Protein AF-A0A5M7C847-F1 (afdb_monomer_lite)

Structure (mmCIF, N/CA/C/O backbone):
data_AF-A0A5M7C847-F1
#
_entry.id   AF-A0A5M7C847-F1
#
loop_
_atom_site.group_PDB
_atom_site.id
_atom_site.type_symbol
_atom_site.label_atom_id
_atom_site.label_alt_id
_atom_site.label_comp_id
_atom_site.label_asym_id
_atom_site.label_entity_id
_atom_site.label_seq_id
_atom_site.pdbx_PDB_ins_code
_atom_site.Cartn_x
_atom_site.Cartn_y
_atom_site.Cartn_z
_atom_site.occupancy
_atom_site.B_iso_or_equiv
_atom_site.auth_seq_id
_atom_site.auth_comp_id
_atom_site.auth_asym_id
_atom_site.auth_atom_id
_atom_site.pdbx_PDB_model_num
ATOM 1 N N . MET A 1 1 ? -16.057 -9.896 8.806 1.00 88.56 1 MET A N 1
ATOM 2 C CA . MET A 1 1 ? -14.999 -9.527 7.847 1.00 88.56 1 MET A CA 1
ATOM 3 C C . MET A 1 1 ? -15.606 -9.621 6.465 1.00 88.56 1 MET A C 1
ATOM 5 O O . MET A 1 1 ? -16.394 -10.536 6.252 1.00 88.56 1 MET A O 1
ATOM 9 N N . SER A 1 2 ? -15.300 -8.673 5.588 1.00 94.94 2 SER A N 1
ATOM 10 C CA . SER A 1 2 ? -15.961 -8.531 4.288 1.00 94.94 2 SER A CA 1
ATOM 11 C C . SER A 1 2 ? -14.942 -8.184 3.209 1.00 94.94 2 SER A C 1
ATOM 13 O O . SER A 1 2 ? -13.975 -7.481 3.497 1.00 94.94 2 SER A O 1
ATOM 15 N N . LEU A 1 3 ? -15.179 -8.650 1.982 1.00 95.62 3 LEU A N 1
ATOM 16 C CA . LEU A 1 3 ? -14.465 -8.168 0.799 1.00 95.62 3 LEU A CA 1
ATOM 17 C C . LEU A 1 3 ? -14.939 -6.753 0.469 1.00 95.62 3 LEU A C 1
ATOM 19 O O . LEU A 1 3 ? -16.138 -6.473 0.523 1.00 95.62 3 LEU A O 1
ATOM 23 N N . ILE A 1 4 ? -13.998 -5.881 0.132 1.00 94.69 4 ILE A N 1
ATOM 24 C CA . ILE A 1 4 ? -14.263 -4.535 -0.383 1.00 94.69 4 ILE A CA 1
ATOM 25 C C . ILE A 1 4 ? -13.523 -4.362 -1.719 1.00 94.69 4 ILE A C 1
ATOM 27 O O . ILE A 1 4 ? -13.035 -5.342 -2.288 1.00 94.69 4 ILE A O 1
ATOM 31 N N . GLY A 1 5 ? -13.497 -3.144 -2.260 1.00 92.56 5 GLY A N 1
ATOM 32 C CA . GLY A 1 5 ? -12.792 -2.861 -3.509 1.00 92.56 5 GLY A CA 1
ATOM 33 C C . GLY A 1 5 ? -13.335 -3.663 -4.694 1.00 92.56 5 GLY A C 1
ATOM 34 O O . GLY A 1 5 ? -14.527 -3.980 -4.761 1.00 92.56 5 GLY A O 1
ATOM 35 N N . SER A 1 6 ? -12.454 -3.992 -5.639 1.00 93.50 6 SER A N 1
ATOM 36 C CA . SER A 1 6 ? -12.843 -4.691 -6.875 1.00 93.50 6 SER A CA 1
ATOM 37 C C . SER A 1 6 ? -13.415 -6.092 -6.618 1.00 93.50 6 SER A C 1
ATOM 39 O O . SER A 1 6 ? -14.373 -6.498 -7.276 1.00 93.50 6 SER A O 1
ATOM 41 N N . LEU A 1 7 ? -12.900 -6.810 -5.612 1.00 93.75 7 LEU A N 1
ATOM 42 C CA . LEU A 1 7 ? -13.422 -8.122 -5.216 1.00 93.75 7 LEU A CA 1
ATOM 43 C C . LEU A 1 7 ? -14.819 -8.015 -4.603 1.00 93.75 7 LEU A C 1
ATOM 45 O O . LEU A 1 7 ? -15.706 -8.784 -4.966 1.00 93.75 7 LEU A O 1
ATOM 49 N N . GLY A 1 8 ? -15.038 -7.050 -3.705 1.00 93.94 8 GLY A N 1
ATOM 50 C CA . GLY A 1 8 ? -16.352 -6.814 -3.102 1.00 93.94 8 GLY A CA 1
ATOM 51 C C . GLY A 1 8 ? -17.404 -6.350 -4.116 1.00 93.94 8 GLY A C 1
ATOM 52 O O . GLY A 1 8 ? -18.570 -6.720 -4.003 1.00 93.94 8 GLY A O 1
ATOM 53 N N . ALA A 1 9 ? -16.992 -5.581 -5.128 1.00 94.62 9 ALA A N 1
ATOM 54 C CA . ALA A 1 9 ? -17.860 -5.101 -6.204 1.00 94.62 9 ALA A CA 1
ATOM 55 C C . ALA A 1 9 ? -18.099 -6.130 -7.327 1.00 94.62 9 ALA A C 1
ATOM 57 O O . ALA A 1 9 ? -18.929 -5.888 -8.202 1.00 94.62 9 ALA A O 1
ATOM 58 N N . GLY A 1 10 ? -17.382 -7.261 -7.331 1.00 94.94 10 GLY A N 1
ATOM 59 C CA . GLY A 1 10 ? -17.466 -8.266 -8.395 1.00 94.94 10 GLY A CA 1
ATOM 60 C C . GLY A 1 10 ? -16.852 -7.821 -9.728 1.00 94.94 10 GLY A C 1
ATOM 61 O O . GLY A 1 10 ? -17.213 -8.353 -10.773 1.00 94.94 10 GLY A O 1
ATOM 62 N N . THR A 1 11 ? -15.943 -6.845 -9.703 1.00 95.06 11 THR A N 1
ATOM 63 C CA . THR A 1 11 ? -15.255 -6.288 -10.882 1.00 95.06 11 THR A CA 1
ATOM 64 C C . THR A 1 11 ? -13.765 -6.631 -10.918 1.00 95.06 11 THR A C 1
ATOM 66 O O . THR A 1 11 ? -13.016 -6.047 -11.698 1.00 95.06 11 THR A O 1
ATOM 69 N N . ALA A 1 12 ? -13.322 -7.547 -10.054 1.00 94.62 12 ALA A N 1
ATOM 70 C CA . ALA A 1 12 ? -11.931 -7.968 -9.981 1.00 94.62 12 ALA A CA 1
ATOM 71 C C . ALA A 1 12 ? -11.468 -8.680 -11.259 1.00 94.62 12 ALA A C 1
ATOM 73 O O . ALA A 1 12 ? -12.208 -9.463 -11.859 1.00 94.62 12 ALA A O 1
ATOM 74 N N . ASP A 1 13 ? -10.213 -8.433 -11.620 1.00 93.38 13 ASP A N 1
ATOM 75 C CA . ASP A 1 13 ? -9.483 -9.139 -12.669 1.00 93.38 13 ASP A CA 1
ATOM 76 C C . ASP A 1 13 ? -8.256 -9.849 -12.071 1.00 93.38 13 ASP A C 1
ATOM 78 O O . ASP A 1 13 ? -8.024 -9.834 -10.858 1.00 93.38 13 ASP A O 1
ATOM 82 N N . GLU A 1 14 ? -7.451 -10.491 -12.914 1.00 91.50 14 GLU A N 1
ATOM 83 C CA . GLU A 1 14 ? -6.261 -11.231 -12.475 1.00 91.50 14 GLU A CA 1
ATOM 84 C C . GLU A 1 14 ? -5.154 -10.334 -11.874 1.00 91.50 14 GLU A C 1
ATOM 86 O O . GLU A 1 14 ? -4.216 -10.835 -11.248 1.00 91.50 14 GLU A O 1
ATOM 91 N N . HIS A 1 15 ? -5.276 -9.008 -12.002 1.00 92.00 15 HIS A N 1
ATOM 92 C CA . HIS A 1 15 ? -4.344 -8.008 -11.479 1.00 92.00 15 HIS A CA 1
ATOM 93 C C . HIS A 1 15 ? -4.880 -7.279 -10.233 1.00 92.00 15 HIS A C 1
ATOM 95 O O . HIS A 1 15 ? -4.227 -6.365 -9.711 1.00 92.00 15 HIS A O 1
ATOM 101 N N . SER A 1 16 ? -6.061 -7.643 -9.735 1.00 92.56 16 SER A N 1
ATOM 102 C CA . SER A 1 16 ? -6.621 -7.091 -8.502 1.00 92.56 16 SER A CA 1
ATOM 103 C C . SER A 1 16 ? -5.831 -7.519 -7.260 1.00 92.56 16 SER A C 1
ATOM 105 O O . SER A 1 16 ? -5.348 -8.645 -7.150 1.00 92.56 16 SER A O 1
ATOM 107 N N . ASP A 1 17 ? -5.674 -6.587 -6.323 1.00 94.88 17 ASP A N 1
ATOM 108 C CA . ASP A 1 17 ? -5.318 -6.875 -4.932 1.00 94.88 17 ASP A CA 1
ATOM 109 C C . ASP A 1 17 ? -6.526 -7.412 -4.156 1.00 94.88 17 ASP A C 1
ATOM 111 O O . ASP A 1 17 ? -7.649 -7.511 -4.657 1.00 94.88 17 ASP A O 1
ATOM 115 N N . ILE A 1 18 ? -6.253 -7.804 -2.917 1.00 95.56 18 ILE A N 1
ATOM 116 C CA . ILE A 1 18 ? -7.215 -8.328 -1.968 1.00 95.56 18 ILE A CA 1
ATOM 117 C C . ILE A 1 18 ? -7.523 -7.236 -0.951 1.00 95.56 18 ILE A C 1
ATOM 119 O O . ILE A 1 18 ? -6.770 -7.042 0.000 1.00 95.56 18 ILE A O 1
ATOM 123 N N . ASP A 1 19 ? -8.654 -6.560 -1.122 1.00 96.62 19 ASP A N 1
ATOM 124 C CA . ASP A 1 19 ? -9.121 -5.575 -0.153 1.00 96.62 19 ASP A CA 1
ATOM 125 C C . ASP A 1 19 ? -10.101 -6.207 0.844 1.00 96.62 19 ASP A C 1
ATOM 127 O O . ASP A 1 19 ? -11.135 -6.779 0.472 1.00 96.62 19 ASP A O 1
ATOM 131 N N . LEU A 1 20 ? -9.806 -6.078 2.137 1.00 97.19 20 LEU A N 1
ATOM 132 C CA . LEU A 1 20 ? -10.624 -6.623 3.217 1.00 97.19 20 LEU A CA 1
ATOM 133 C C . LEU A 1 20 ? -10.977 -5.549 4.241 1.00 97.19 20 LEU A C 1
ATOM 135 O O . LEU A 1 20 ? -10.144 -4.743 4.645 1.00 97.19 20 LEU A O 1
ATOM 139 N N . ALA A 1 21 ? -12.211 -5.602 4.735 1.00 97.12 21 ALA A N 1
ATOM 140 C CA . ALA A 1 21 ? -12.645 -4.843 5.897 1.00 97.12 21 ALA A CA 1
ATOM 141 C C . ALA A 1 21 ? -12.918 -5.766 7.088 1.00 97.12 21 ALA A C 1
ATOM 143 O O . ALA A 1 21 ? -13.696 -6.728 7.007 1.00 97.12 21 ALA A O 1
ATOM 144 N N . TRP A 1 22 ? -12.323 -5.441 8.231 1.00 97.75 22 TRP A N 1
ATOM 145 C CA . TRP A 1 22 ? -12.517 -6.146 9.488 1.00 97.75 22 TRP A CA 1
ATOM 146 C C . TRP A 1 22 ? -13.011 -5.195 10.575 1.00 97.75 22 TRP A C 1
ATOM 148 O O . TRP A 1 22 ? -12.264 -4.380 11.102 1.00 97.75 22 TRP A O 1
ATOM 158 N N . VAL A 1 23 ? -14.287 -5.331 10.932 1.00 98.19 23 VAL A N 1
ATOM 159 C CA . VAL A 1 23 ? -14.853 -4.661 12.105 1.00 98.19 23 VAL A CA 1
ATOM 160 C C . VAL A 1 23 ? -14.567 -5.501 13.350 1.00 98.19 23 VAL A C 1
ATOM 162 O O . VAL A 1 23 ? -14.878 -6.696 13.375 1.00 98.19 23 VAL A O 1
ATOM 165 N N . VAL A 1 24 ? -13.981 -4.877 14.367 1.00 98.00 24 VAL A N 1
ATOM 166 C CA . VAL A 1 24 ? -13.609 -5.478 15.654 1.00 98.00 24 VAL A CA 1
ATOM 167 C C . VAL A 1 24 ? -14.284 -4.731 16.807 1.00 98.00 24 VAL A C 1
ATOM 169 O O . VAL A 1 24 ? -14.641 -3.563 16.645 1.00 98.00 24 VAL A O 1
ATOM 172 N N . PRO A 1 25 ? -14.472 -5.357 17.983 1.00 98.25 25 PRO A N 1
ATOM 173 C CA . PRO A 1 25 ? -14.982 -4.652 19.156 1.00 98.25 25 PRO A CA 1
ATOM 174 C C . PRO A 1 25 ? -14.148 -3.410 19.500 1.00 98.25 25 PRO A C 1
ATOM 176 O O . PRO A 1 25 ? -12.926 -3.393 19.314 1.00 98.25 25 PRO A O 1
ATOM 179 N N . ASP A 1 26 ? -14.796 -2.377 20.035 1.00 97.56 26 ASP A N 1
ATOM 180 C CA . ASP A 1 26 ? -14.103 -1.164 20.473 1.00 97.56 26 ASP A CA 1
ATOM 181 C C . ASP A 1 26 ? -12.988 -1.490 21.481 1.00 97.56 26 ASP A C 1
ATOM 183 O O . ASP A 1 26 ? -13.104 -2.400 22.302 1.00 97.56 26 ASP A O 1
ATOM 187 N N . GLY A 1 27 ? -11.866 -0.772 21.390 1.00 97.06 27 GLY A N 1
ATOM 188 C CA . GLY A 1 27 ? -10.697 -0.991 22.249 1.00 97.06 27 GLY A CA 1
ATOM 189 C C . GLY A 1 27 ? -9.821 -2.200 21.886 1.00 97.06 27 GLY A C 1
ATOM 190 O O . GLY A 1 27 ? -8.773 -2.376 22.500 1.00 97.06 27 GLY A O 1
ATOM 191 N N . THR A 1 28 ? -10.182 -3.010 20.879 1.00 97.81 28 THR A N 1
ATOM 192 C CA . THR A 1 28 ? -9.398 -4.207 20.489 1.00 97.81 28 THR A CA 1
ATOM 193 C C . THR A 1 28 ? -8.511 -4.019 19.255 1.00 97.81 28 THR A C 1
ATOM 195 O O . THR A 1 28 ? -7.666 -4.868 18.978 1.00 97.81 28 THR A O 1
ATOM 198 N N . VAL A 1 29 ? -8.635 -2.891 18.544 1.00 97.50 29 VAL A N 1
ATOM 199 C CA . VAL A 1 29 ? -7.911 -2.612 17.286 1.00 97.50 29 VAL A CA 1
ATOM 200 C C . VAL A 1 29 ? -6.400 -2.839 17.416 1.00 97.50 29 VAL A C 1
ATOM 202 O O . VAL A 1 29 ? -5.818 -3.532 16.584 1.00 97.50 29 VAL A O 1
ATOM 205 N N . ALA A 1 30 ? -5.761 -2.311 18.466 1.00 96.19 30 ALA A N 1
ATOM 206 C CA . ALA A 1 30 ? -4.319 -2.470 18.673 1.00 96.19 30 ALA A CA 1
ATOM 207 C C . ALA A 1 30 ? -3.914 -3.946 18.841 1.00 96.19 30 ALA A C 1
ATOM 209 O O . ALA A 1 30 ? -3.019 -4.423 18.147 1.00 96.19 30 ALA A O 1
ATOM 210 N N . GLN A 1 31 ? -4.644 -4.694 19.673 1.00 97.12 31 GLN A N 1
ATOM 211 C CA . GLN A 1 31 ? -4.405 -6.124 19.882 1.00 97.12 31 GLN A CA 1
ATOM 212 C C . GLN A 1 31 ? -4.589 -6.935 18.589 1.00 97.12 31 GLN A C 1
ATOM 214 O O . GLN A 1 31 ? -3.843 -7.883 18.333 1.00 97.12 31 GLN A O 1
ATOM 219 N N . CYS A 1 32 ? -5.578 -6.583 17.764 1.00 96.62 32 CYS A N 1
ATOM 220 C CA . CYS A 1 32 ? -5.789 -7.220 16.466 1.00 96.62 32 CYS A CA 1
ATOM 221 C C . CYS A 1 32 ? -4.600 -6.989 15.524 1.00 96.62 32 CYS A C 1
ATOM 223 O O . CYS A 1 32 ? -4.164 -7.933 14.867 1.00 96.62 32 CYS A O 1
ATOM 225 N N . VAL A 1 33 ? -4.047 -5.773 15.494 1.00 96.44 33 VAL A N 1
ATOM 226 C CA . VAL A 1 33 ? -2.859 -5.444 14.689 1.00 96.44 33 VAL A CA 1
ATOM 227 C C . VAL A 1 33 ? -1.626 -6.202 15.171 1.00 96.44 33 VAL A C 1
ATOM 229 O O . VAL A 1 33 ? -0.926 -6.787 14.351 1.00 96.44 33 VAL A O 1
ATOM 232 N N . GLU A 1 34 ? -1.381 -6.255 16.481 1.00 96.06 34 GLU A N 1
ATOM 233 C CA . GLU A 1 34 ? -0.231 -6.968 17.061 1.00 96.06 34 GLU A CA 1
ATOM 234 C C . GLU A 1 34 ? -0.217 -8.460 16.702 1.00 96.06 34 GLU A C 1
ATOM 236 O O . GLU A 1 34 ? 0.838 -9.044 16.461 1.00 96.06 34 GLU A O 1
ATOM 241 N N . ARG A 1 35 ? -1.395 -9.089 16.632 1.00 95.94 35 ARG A N 1
ATOM 242 C CA . ARG A 1 35 ? -1.536 -10.516 16.297 1.00 95.94 35 ARG A CA 1
ATOM 243 C C . ARG A 1 35 ? -1.518 -10.797 14.799 1.00 95.94 35 ARG A C 1
ATOM 245 O O . ARG A 1 35 ? -1.369 -11.955 14.403 1.00 95.94 35 ARG A O 1
ATOM 252 N N . LEU A 1 36 ? -1.689 -9.770 13.971 1.00 95.44 36 LEU A N 1
ATOM 253 C CA . LEU A 1 36 ? -1.902 -9.930 12.541 1.00 95.44 36 LEU A CA 1
ATOM 254 C C . LEU A 1 36 ? -0.741 -10.648 11.833 1.00 95.44 36 LEU A C 1
ATOM 256 O O . LEU A 1 36 ? -1.039 -11.580 11.091 1.00 95.44 36 LEU A O 1
ATOM 260 N N . PRO A 1 37 ? 0.552 -10.340 12.078 1.00 93.94 37 PRO A N 1
ATOM 261 C CA . PRO A 1 37 ? 1.645 -11.048 11.407 1.00 93.94 37 PRO A CA 1
ATOM 262 C C . PRO A 1 37 ? 1.619 -12.566 11.636 1.00 93.94 37 PRO A C 1
ATOM 264 O O . PRO A 1 37 ? 1.822 -13.330 10.697 1.00 93.94 37 PRO A O 1
ATOM 267 N N . GLY A 1 38 ? 1.305 -13.011 12.859 1.00 94.25 38 GLY A N 1
ATOM 268 C CA . GLY A 1 38 ? 1.195 -14.437 13.183 1.00 94.25 38 GLY A CA 1
ATOM 269 C C . GLY A 1 38 ? -0.003 -15.111 12.509 1.00 94.25 38 GLY A C 1
ATOM 270 O O . GLY A 1 38 ? 0.118 -16.224 12.004 1.00 94.25 38 GLY A O 1
ATOM 271 N N . LEU A 1 39 ? -1.147 -14.422 12.451 1.00 94.81 39 LEU A N 1
ATOM 272 C CA . LEU A 1 39 ? -2.334 -14.914 11.745 1.00 94.81 39 LEU A CA 1
ATOM 273 C C . LEU A 1 39 ? -2.091 -15.018 10.237 1.00 94.81 39 LEU A C 1
ATOM 275 O O . LEU A 1 39 ? -2.383 -16.054 9.646 1.00 94.81 39 LEU A O 1
ATOM 279 N N . LEU A 1 40 ? -1.512 -13.987 9.621 1.00 95.50 40 LEU A N 1
ATOM 280 C CA . LEU A 1 40 ? -1.158 -14.006 8.201 1.00 95.50 40 LEU A CA 1
ATOM 281 C C . LEU A 1 40 ? -0.136 -15.112 7.896 1.00 95.50 40 LEU A C 1
ATOM 283 O O . LEU A 1 40 ? -0.302 -15.832 6.914 1.00 95.50 40 LEU A O 1
ATOM 287 N N . GLY A 1 41 ? 0.842 -15.317 8.785 1.00 94.94 41 GLY A N 1
ATOM 288 C CA . GLY A 1 41 ? 1.839 -16.388 8.683 1.00 94.94 41 GLY A CA 1
ATOM 289 C C . GLY A 1 41 ? 1.263 -17.807 8.722 1.00 94.94 41 GLY A C 1
ATOM 290 O O . GLY A 1 41 ? 1.914 -18.739 8.260 1.00 94.94 41 GLY A O 1
ATOM 291 N N . SER A 1 42 ? 0.040 -17.988 9.234 1.00 95.00 42 SER A N 1
ATOM 292 C CA . SER A 1 42 ? -0.666 -19.279 9.187 1.00 95.00 42 SER A CA 1
ATOM 293 C C . SER A 1 42 ? -1.311 -19.589 7.832 1.00 95.00 42 SER A C 1
ATOM 295 O O . SER A 1 42 ? -1.661 -20.739 7.577 1.00 95.00 42 SER A O 1
ATOM 297 N N . VAL A 1 43 ? -1.477 -18.578 6.973 1.00 92.00 43 VAL A N 1
ATOM 298 C CA . VAL A 1 43 ? -2.090 -18.713 5.644 1.00 92.00 43 VAL A CA 1
ATOM 299 C C . VAL A 1 43 ? -1.012 -18.911 4.585 1.00 92.00 43 VAL A C 1
ATOM 301 O O . VAL A 1 43 ? -1.100 -19.830 3.775 1.00 92.00 43 VAL A O 1
ATOM 304 N N . ALA A 1 44 ? 0.007 -18.052 4.597 1.00 92.44 44 ALA A N 1
ATOM 305 C CA . ALA A 1 44 ? 1.148 -18.107 3.694 1.00 92.44 44 ALA A CA 1
ATOM 306 C C . ALA A 1 44 ? 2.359 -17.413 4.332 1.00 92.44 44 ALA A C 1
ATOM 308 O O . ALA A 1 44 ? 2.219 -16.627 5.270 1.00 92.44 44 ALA A O 1
ATOM 309 N N . GLU A 1 45 ? 3.558 -17.678 3.812 1.00 94.69 45 GLU A N 1
ATOM 310 C CA . GLU A 1 45 ? 4.769 -17.022 4.301 1.00 94.69 45 GLU A CA 1
ATOM 311 C C . GLU A 1 45 ? 4.703 -15.512 4.034 1.00 94.69 45 GLU A C 1
ATOM 313 O O . GLU A 1 45 ? 4.578 -15.062 2.895 1.00 94.69 45 GLU A O 1
ATOM 318 N N . VAL A 1 46 ? 4.782 -14.717 5.097 1.00 95.69 46 VAL A N 1
ATOM 319 C CA . VAL A 1 46 ? 4.653 -13.261 5.030 1.00 95.69 46 VAL A CA 1
ATOM 320 C C . VAL A 1 46 ? 5.981 -12.642 4.597 1.00 95.69 46 VAL A C 1
ATOM 322 O O . VAL A 1 46 ? 6.993 -12.779 5.279 1.00 95.69 46 VAL A O 1
ATOM 325 N N . ALA A 1 47 ? 5.968 -11.924 3.474 1.00 94.00 47 ALA A N 1
ATOM 326 C CA . ALA A 1 47 ? 7.124 -11.193 2.960 1.00 94.00 47 ALA A CA 1
ATOM 327 C C . ALA A 1 47 ? 7.256 -9.807 3.605 1.00 94.00 47 ALA A C 1
ATOM 329 O O . ALA A 1 47 ? 8.362 -9.367 3.912 1.00 94.00 47 ALA A O 1
ATOM 330 N N . SER A 1 48 ? 6.137 -9.106 3.803 1.00 94.62 48 SER A N 1
ATOM 331 C CA . SER A 1 48 ? 6.109 -7.837 4.533 1.00 94.62 48 SER A CA 1
ATOM 332 C C . SER A 1 48 ? 4.730 -7.550 5.121 1.00 94.62 48 SER A C 1
ATOM 334 O O . SER A 1 48 ? 3.710 -7.974 4.577 1.00 94.62 48 SER A O 1
ATOM 336 N N . VAL A 1 49 ? 4.709 -6.806 6.232 1.00 95.88 49 VAL A N 1
ATOM 337 C CA . VAL A 1 49 ? 3.508 -6.202 6.830 1.00 95.88 49 VAL A CA 1
ATOM 338 C C . VAL A 1 49 ? 3.839 -4.760 7.176 1.00 95.88 49 VAL A C 1
ATOM 340 O O . VAL A 1 49 ? 4.856 -4.495 7.814 1.00 95.88 49 VAL A O 1
ATOM 343 N N . ARG A 1 50 ? 2.993 -3.822 6.758 1.00 95.56 50 ARG A N 1
ATOM 344 C CA . ARG A 1 50 ? 3.169 -2.388 7.006 1.00 95.56 50 ARG A CA 1
ATOM 345 C C . ARG A 1 50 ? 1.848 -1.746 7.384 1.00 95.56 50 ARG A C 1
ATOM 347 O O . ARG A 1 50 ? 0.807 -2.128 6.871 1.00 95.56 50 ARG A O 1
ATOM 354 N N . SER A 1 51 ? 1.895 -0.735 8.241 1.00 95.94 51 SER A N 1
ATOM 355 C CA . SER A 1 51 ? 0.718 0.043 8.634 1.00 95.94 51 SER A CA 1
ATOM 356 C C . SER A 1 51 ? 0.768 1.421 7.986 1.00 95.94 51 SER A C 1
ATOM 358 O O . SER A 1 51 ? 1.821 2.060 8.017 1.00 95.94 51 SER A O 1
ATOM 360 N N . SER A 1 52 ? -0.345 1.878 7.406 1.00 95.44 52 SER A N 1
ATOM 361 C CA . SER A 1 52 ? -0.452 3.218 6.822 1.00 95.44 52 SER A CA 1
ATOM 362 C C . SER A 1 52 ? -0.048 4.276 7.851 1.00 95.44 52 SER A C 1
ATOM 364 O O . SER A 1 52 ? -0.612 4.278 8.949 1.00 95.44 52 SER A O 1
ATOM 366 N N . PRO A 1 53 ? 0.864 5.209 7.517 1.00 95.62 53 PRO A N 1
ATOM 367 C CA . PRO A 1 53 ? 1.305 6.244 8.447 1.00 95.62 53 PRO A CA 1
ATOM 368 C C . PRO A 1 53 ? 0.163 7.188 8.835 1.00 95.62 53 PRO A C 1
ATOM 370 O O . PRO A 1 53 ? 0.209 7.793 9.901 1.00 95.62 53 PRO A O 1
ATOM 373 N N . GLU A 1 54 ? -0.886 7.287 8.016 1.00 95.75 54 GLU A N 1
ATOM 374 C CA . GLU A 1 54 ? -2.067 8.104 8.301 1.00 95.75 54 GLU A CA 1
ATOM 375 C C . GLU A 1 54 ? -2.881 7.538 9.468 1.00 95.75 54 GLU A C 1
ATOM 377 O O . GLU A 1 54 ? -3.412 8.296 10.265 1.00 95.75 54 GLU A O 1
ATOM 382 N N . PHE A 1 55 ? -2.931 6.218 9.642 1.00 96.50 55 PHE A N 1
ATOM 383 C CA . PHE A 1 55 ? -3.753 5.577 10.676 1.00 96.50 55 PHE A CA 1
ATOM 384 C C . PHE A 1 55 ? -2.949 4.599 11.532 1.00 96.50 55 PHE A C 1
ATOM 386 O O . PHE A 1 55 ? -3.497 3.637 12.067 1.00 96.50 55 PHE A O 1
ATOM 393 N N . GLN A 1 56 ? -1.639 4.811 11.657 1.00 96.62 56 GLN A N 1
ATOM 394 C CA . GLN A 1 56 ? -0.733 3.867 12.311 1.00 96.62 56 GLN A CA 1
ATOM 395 C C . GLN A 1 56 ? -0.976 3.758 13.821 1.00 96.62 56 GLN A C 1
ATOM 397 O O . GLN A 1 56 ? -0.773 2.686 14.389 1.00 96.62 56 GLN A O 1
ATOM 402 N N . ARG A 1 57 ? -1.434 4.842 14.463 1.00 96.88 57 ARG A N 1
ATOM 403 C CA . ARG A 1 57 ? -1.676 4.930 15.914 1.00 96.88 57 ARG A CA 1
ATOM 404 C C . ARG A 1 57 ? -3.147 5.115 16.317 1.00 96.88 57 ARG A C 1
ATOM 406 O O . ARG A 1 57 ? -3.482 4.812 17.455 1.00 96.88 57 ARG A O 1
ATOM 413 N N . SER A 1 58 ? -4.053 5.460 15.395 1.00 97.62 58 SER A N 1
ATOM 414 C CA . SER A 1 58 ? -5.521 5.540 15.610 1.00 97.62 58 SER A CA 1
ATOM 415 C C . SER A 1 58 ? -6.139 4.396 16.448 1.00 97.62 58 SER A C 1
ATOM 417 O O . SER A 1 58 ? -5.978 3.215 16.169 1.00 97.62 58 SER A O 1
ATOM 419 N N . THR A 1 59 ? -6.927 4.682 17.469 1.00 96.94 59 THR A N 1
ATOM 420 C CA . THR A 1 59 ? -7.539 3.598 18.266 1.00 96.94 59 THR A CA 1
ATOM 421 C C . THR A 1 59 ? -8.781 2.989 17.610 1.00 96.94 59 THR A C 1
ATOM 423 O O . THR A 1 59 ? -9.289 1.978 18.095 1.00 96.94 59 THR A O 1
ATOM 426 N N . VAL A 1 60 ? -9.255 3.570 16.502 1.00 97.38 60 VAL A N 1
ATOM 427 C CA . VAL A 1 60 ? -10.532 3.218 15.862 1.00 97.38 60 VAL A CA 1
ATOM 428 C C . VAL A 1 60 ? -10.409 2.774 14.406 1.00 97.38 60 VAL A C 1
ATOM 430 O O . VAL A 1 60 ? -11.326 2.133 13.897 1.00 97.38 60 VAL A O 1
ATOM 433 N N . ARG A 1 61 ? -9.289 3.070 13.739 1.00 96.69 61 ARG A N 1
ATOM 434 C CA . ARG A 1 61 ? -9.038 2.717 12.340 1.00 96.69 61 ARG A CA 1
ATOM 435 C C . ARG A 1 61 ? -7.579 2.321 12.142 1.00 96.69 61 ARG A C 1
ATOM 437 O O . ARG A 1 61 ? -6.670 3.009 12.586 1.00 96.69 61 ARG A O 1
ATOM 444 N N . ARG A 1 62 ? -7.325 1.230 11.429 1.00 97.56 62 ARG A N 1
ATOM 445 C CA . ARG A 1 62 ? -5.991 0.868 10.923 1.00 97.56 62 ARG A CA 1
ATOM 446 C C . ARG A 1 62 ? -6.111 0.487 9.462 1.00 97.56 62 ARG A C 1
ATOM 448 O O . ARG A 1 62 ? -7.108 -0.106 9.065 1.00 97.56 62 ARG A O 1
ATOM 455 N N . LEU A 1 63 ? -5.081 0.787 8.684 1.00 97.12 63 LEU A N 1
ATOM 456 C CA . LEU A 1 63 ? -4.940 0.270 7.329 1.00 97.12 63 LEU A CA 1
ATOM 457 C C . LEU A 1 63 ? -3.609 -0.464 7.248 1.00 97.12 63 LEU A C 1
ATOM 459 O O . LEU A 1 63 ? -2.560 0.147 7.451 1.00 97.12 63 LEU A O 1
ATOM 463 N N . ILE A 1 64 ? -3.673 -1.771 7.020 1.00 97.56 64 ILE A N 1
ATOM 464 C CA . ILE A 1 64 ? -2.519 -2.661 6.996 1.00 97.56 64 ILE A CA 1
ATOM 465 C C . ILE A 1 64 ? -2.325 -3.193 5.583 1.00 97.56 64 ILE A C 1
ATOM 467 O O . ILE A 1 64 ? -3.268 -3.668 4.966 1.00 97.56 64 ILE A O 1
ATOM 471 N N . PHE A 1 65 ? -1.090 -3.150 5.105 1.00 97.06 65 PHE A N 1
ATOM 472 C CA . PHE A 1 65 ? -0.669 -3.701 3.828 1.00 97.06 65 PHE A CA 1
ATOM 473 C C . PHE A 1 65 ? 0.191 -4.928 4.088 1.00 97.06 65 PHE A C 1
ATOM 475 O O . PHE A 1 65 ? 1.145 -4.848 4.868 1.00 97.06 65 PHE A O 1
ATOM 482 N N . ALA A 1 66 ? -0.105 -6.043 3.432 1.00 96.88 66 ALA A N 1
ATOM 483 C CA . ALA A 1 66 ? 0.701 -7.249 3.531 1.00 96.88 66 ALA A CA 1
ATOM 484 C C . ALA A 1 66 ? 1.016 -7.853 2.162 1.00 96.88 66 ALA A C 1
ATOM 486 O O . ALA A 1 66 ? 0.209 -7.828 1.229 1.00 96.88 66 ALA A O 1
ATOM 487 N N . ARG A 1 67 ? 2.216 -8.423 2.065 1.00 95.38 67 ARG A N 1
ATOM 488 C CA . ARG A 1 67 ? 2.671 -9.229 0.931 1.00 95.38 67 ARG A CA 1
ATOM 489 C C . ARG A 1 67 ? 3.107 -10.595 1.424 1.00 95.38 67 ARG A C 1
ATOM 491 O O . ARG A 1 67 ? 3.599 -10.730 2.545 1.00 95.38 67 ARG A O 1
ATOM 498 N N . PHE A 1 68 ? 2.999 -11.577 0.545 1.00 94.75 68 PHE A N 1
ATOM 499 C CA . PHE A 1 68 ? 3.356 -12.961 0.818 1.00 94.75 68 PHE A CA 1
ATOM 500 C C . PHE A 1 68 ? 4.428 -13.425 -0.164 1.00 94.75 68 PHE A C 1
ATOM 502 O O . PHE A 1 68 ? 4.474 -12.952 -1.300 1.00 94.75 68 PHE A O 1
ATOM 509 N N . ARG A 1 69 ? 5.303 -14.331 0.271 1.00 92.19 69 ARG A N 1
ATOM 510 C CA . ARG A 1 69 ? 6.286 -14.970 -0.609 1.00 92.19 69 ARG A CA 1
ATOM 511 C C . ARG A 1 69 ? 5.608 -16.030 -1.469 1.00 92.19 69 ARG A C 1
ATOM 513 O O . ARG A 1 69 ? 4.703 -16.719 -1.006 1.00 92.19 69 ARG A O 1
ATOM 520 N N . GLY A 1 70 ? 6.061 -16.166 -2.714 1.00 89.75 70 GLY A N 1
ATOM 521 C CA . GLY A 1 70 ? 5.547 -17.181 -3.642 1.00 89.75 70 GLY A CA 1
ATOM 522 C C . GLY A 1 70 ? 4.105 -16.951 -4.112 1.00 89.75 70 GLY A C 1
ATOM 523 O O . GLY A 1 70 ? 3.503 -17.851 -4.690 1.00 89.75 70 GLY A O 1
ATOM 524 N N . VAL A 1 71 ? 3.551 -15.762 -3.871 1.00 91.94 71 VAL A N 1
ATOM 525 C CA . VAL A 1 71 ? 2.221 -15.335 -4.325 1.00 91.94 71 VAL A CA 1
ATOM 526 C C . VAL A 1 71 ? 2.402 -14.269 -5.416 1.00 91.94 71 VAL A C 1
ATOM 528 O O . VAL A 1 71 ? 3.354 -13.490 -5.321 1.00 91.94 71 VAL A O 1
ATOM 531 N N . PRO A 1 72 ? 1.538 -14.201 -6.454 1.00 92.12 72 PRO A N 1
ATOM 532 C CA . PRO A 1 72 ? 1.651 -13.182 -7.497 1.00 92.12 72 PRO A CA 1
ATOM 533 C C . PRO A 1 72 ? 1.760 -11.760 -6.931 1.00 92.12 72 PRO A C 1
ATOM 535 O O . PRO A 1 72 ? 1.014 -11.391 -6.026 1.00 92.12 72 PRO A O 1
ATOM 538 N N . LEU A 1 73 ? 2.635 -10.927 -7.508 1.00 93.12 73 LEU A N 1
ATOM 539 C CA . LEU A 1 73 ? 2.903 -9.559 -7.027 1.00 93.12 73 LEU A CA 1
ATOM 540 C C . LEU A 1 73 ? 1.660 -8.661 -6.954 1.00 93.12 73 LEU A C 1
ATOM 542 O O . LEU A 1 73 ? 1.632 -7.694 -6.190 1.00 93.12 73 LEU A O 1
ATOM 546 N N . PHE A 1 74 ? 0.638 -8.960 -7.755 1.00 93.50 74 PHE A N 1
ATOM 547 C CA . PHE A 1 74 ? -0.623 -8.229 -7.749 1.00 93.50 74 PHE A CA 1
ATOM 548 C C . PHE A 1 74 ? -1.511 -8.560 -6.551 1.00 93.50 74 PHE A C 1
ATOM 550 O O . PHE A 1 74 ? -2.240 -7.675 -6.094 1.00 93.50 74 PHE A O 1
ATOM 557 N N . TRP A 1 75 ? -1.407 -9.784 -6.027 1.00 92.69 75 TRP A N 1
ATOM 558 C CA . TRP A 1 75 ? -2.214 -10.323 -4.934 1.00 92.69 75 TRP A CA 1
ATOM 559 C C . TRP A 1 75 ? -1.611 -9.935 -3.587 1.00 92.69 75 TRP A C 1
ATOM 561 O O . TRP A 1 75 ? -1.014 -10.729 -2.858 1.00 92.69 75 TRP A O 1
ATOM 571 N N . ARG A 1 76 ? -1.762 -8.654 -3.275 1.00 94.19 76 ARG A N 1
ATOM 572 C CA . ARG A 1 76 ? -1.400 -8.060 -1.988 1.00 94.19 76 ARG A CA 1
ATOM 573 C C . ARG A 1 76 ? -2.659 -7.909 -1.149 1.00 94.19 76 ARG A C 1
ATOM 575 O O . ARG A 1 76 ? -3.745 -7.804 -1.708 1.00 94.19 76 ARG A O 1
ATOM 582 N N . LEU A 1 77 ? -2.507 -7.901 0.168 1.00 96.56 77 LEU A N 1
ATOM 583 C CA . LEU A 1 77 ? -3.614 -7.688 1.090 1.00 96.56 77 LEU A CA 1
ATOM 584 C C . LEU A 1 77 ? -3.616 -6.245 1.590 1.00 96.56 77 LEU A C 1
ATOM 586 O O . LEU A 1 77 ? -2.681 -5.843 2.282 1.00 96.56 77 LEU A O 1
ATOM 590 N N . ASP A 1 78 ? -4.717 -5.547 1.342 1.00 96.94 78 ASP A N 1
ATOM 591 C CA . ASP A 1 78 ? -5.031 -4.242 1.908 1.00 96.94 78 ASP A CA 1
ATOM 592 C C . ASP A 1 78 ? -6.172 -4.439 2.920 1.00 96.94 78 ASP A C 1
ATOM 594 O O . ASP A 1 78 ? -7.334 -4.667 2.581 1.00 96.94 78 ASP A O 1
ATOM 598 N N . LEU A 1 79 ? -5.831 -4.429 4.208 1.00 97.81 79 LEU A N 1
ATOM 599 C CA . LEU A 1 79 ? -6.746 -4.713 5.310 1.00 97.81 79 LEU A CA 1
ATOM 600 C C . LEU A 1 79 ? -7.096 -3.434 6.072 1.00 97.81 79 LEU A C 1
ATOM 602 O O . LEU A 1 79 ? -6.287 -2.904 6.839 1.00 97.81 79 LEU A O 1
ATOM 606 N N . ALA A 1 80 ? -8.340 -2.988 5.934 1.00 97.62 80 ALA A N 1
ATOM 607 C CA . ALA A 1 80 ? -8.921 -1.946 6.766 1.00 97.62 80 ALA A CA 1
ATOM 608 C C . ALA A 1 80 ? -9.526 -2.560 8.040 1.00 97.62 80 ALA A C 1
ATOM 610 O O . ALA A 1 80 ? -10.473 -3.346 7.977 1.00 97.62 80 ALA A O 1
ATOM 611 N N . ILE A 1 81 ? -9.002 -2.192 9.209 1.00 97.88 81 ILE A N 1
ATOM 612 C CA . ILE A 1 81 ? -9.530 -2.604 10.515 1.00 97.88 81 ILE A CA 1
ATOM 613 C C . ILE A 1 81 ? -10.270 -1.425 11.135 1.00 97.88 81 ILE A C 1
ATOM 615 O O . ILE A 1 81 ? -9.719 -0.328 11.227 1.00 97.88 81 ILE A O 1
ATOM 619 N N . TRP A 1 82 ? -11.491 -1.667 11.595 1.00 98.06 82 TRP A N 1
ATOM 620 C CA . TRP A 1 82 ? -12.376 -0.659 12.167 1.00 98.06 82 TRP A CA 1
ATOM 621 C C . TRP A 1 82 ? -12.857 -1.080 13.548 1.00 98.06 82 TRP A C 1
ATOM 623 O O . TRP A 1 82 ? -13.273 -2.221 13.737 1.00 98.06 82 TRP A O 1
ATOM 633 N N . ALA A 1 83 ? -12.871 -0.155 14.501 1.00 98.25 83 ALA A N 1
ATOM 634 C CA . ALA A 1 83 ? -13.619 -0.334 15.736 1.00 98.25 83 ALA A CA 1
ATOM 635 C C . ALA A 1 83 ? -15.130 -0.282 15.448 1.00 98.25 83 ALA A C 1
ATOM 637 O O . ALA A 1 83 ? -15.578 0.482 14.591 1.00 98.25 83 ALA A O 1
ATOM 638 N N . ALA A 1 84 ? -15.918 -1.091 16.154 1.00 98.00 84 ALA A N 1
ATOM 639 C CA . ALA A 1 84 ? -17.351 -1.249 15.916 1.00 98.00 84 ALA A CA 1
ATOM 640 C C . ALA A 1 84 ? -18.125 0.078 15.957 1.00 98.00 84 ALA A C 1
ATOM 642 O O . ALA A 1 84 ? -18.970 0.315 15.095 1.00 98.00 84 ALA A O 1
ATOM 643 N N . SER A 1 85 ? -17.795 0.971 16.894 1.00 97.06 85 SER A N 1
ATOM 644 C CA . SER A 1 85 ? -18.423 2.295 17.023 1.00 97.06 85 SER A CA 1
ATOM 645 C C . SER A 1 85 ? -18.148 3.249 15.854 1.00 97.06 85 SER A C 1
ATOM 647 O O . SER A 1 85 ? -18.841 4.255 15.708 1.00 97.06 85 SER A O 1
ATOM 649 N N . ARG A 1 86 ? -17.143 2.951 15.023 1.00 96.56 86 ARG A N 1
ATOM 650 C CA . ARG A 1 86 ? -16.689 3.758 13.878 1.00 96.56 86 ARG A CA 1
ATOM 651 C C . ARG A 1 86 ? -16.602 2.938 12.593 1.00 96.56 86 ARG A C 1
ATOM 653 O O . ARG A 1 86 ? -15.829 3.264 11.697 1.00 96.56 86 ARG A O 1
ATOM 660 N N . ALA A 1 87 ? -17.358 1.846 12.510 1.00 95.06 87 ALA A N 1
ATOM 661 C CA . ALA A 1 87 ? -17.314 0.947 11.368 1.00 95.06 87 ALA A CA 1
ATOM 662 C C . ALA A 1 87 ? -17.595 1.703 10.060 1.00 95.06 87 ALA A C 1
ATOM 664 O O . ALA A 1 87 ? -18.658 2.302 9.909 1.00 95.06 87 ALA A O 1
ATOM 665 N N . PHE A 1 88 ? -16.642 1.639 9.123 1.00 93.44 88 PHE A N 1
ATOM 666 C CA . PHE A 1 88 ? -16.724 2.257 7.792 1.00 93.44 88 PHE A CA 1
ATOM 667 C C . PHE A 1 88 ? -16.868 3.792 7.782 1.00 93.44 88 PHE A C 1
ATOM 669 O O . PHE A 1 88 ? -17.213 4.368 6.753 1.00 93.44 88 PHE A O 1
ATOM 676 N N . ASP A 1 89 ? -16.584 4.470 8.897 1.00 94.06 89 ASP A N 1
ATOM 677 C CA . ASP A 1 89 ? -16.536 5.933 8.959 1.00 94.06 89 ASP A CA 1
ATOM 678 C C . ASP A 1 89 ? -15.223 6.433 8.337 1.00 94.06 89 ASP A C 1
ATOM 680 O O . ASP A 1 89 ? -14.202 6.568 9.009 1.00 94.06 89 ASP A O 1
ATOM 684 N N . GLU A 1 90 ? -15.228 6.718 7.035 1.00 91.19 90 GLU A N 1
ATOM 685 C CA . GLU A 1 90 ? -14.036 7.169 6.302 1.00 91.19 90 GLU A CA 1
ATOM 686 C C . GLU A 1 90 ? -13.416 8.461 6.844 1.00 91.19 90 GLU A C 1
ATOM 688 O O . GLU A 1 90 ? -12.241 8.721 6.574 1.00 91.19 90 GLU A O 1
ATOM 693 N N . THR A 1 91 ? -14.161 9.229 7.644 1.00 93.81 91 THR A N 1
ATOM 694 C CA . THR A 1 91 ? -13.684 10.461 8.281 1.00 93.81 91 THR A CA 1
ATOM 695 C C . THR A 1 91 ? -13.000 10.213 9.627 1.00 93.81 91 THR A C 1
ATOM 697 O O . THR A 1 91 ? -12.325 11.102 10.151 1.00 93.81 91 THR A O 1
ATOM 700 N N . ALA A 1 92 ? -13.108 8.999 10.178 1.00 92.69 92 ALA A N 1
ATOM 701 C CA . ALA A 1 92 ? -12.521 8.652 11.464 1.00 92.69 92 ALA A CA 1
ATOM 702 C C . ALA A 1 92 ? -11.001 8.871 11.456 1.00 92.69 92 ALA A C 1
ATOM 704 O O . ALA A 1 92 ? -10.265 8.284 10.656 1.00 92.69 92 ALA A O 1
ATOM 705 N N . ASP A 1 93 ? -10.552 9.720 12.384 1.00 94.50 93 ASP A N 1
ATOM 706 C CA . ASP A 1 93 ? -9.157 10.107 12.607 1.00 94.50 93 ASP A CA 1
ATOM 707 C C . ASP A 1 93 ? -8.438 10.775 11.417 1.00 94.50 93 ASP A C 1
ATOM 709 O O . ASP A 1 93 ? -7.215 10.955 11.458 1.00 94.50 93 ASP A O 1
ATOM 713 N N . VAL A 1 94 ? -9.164 11.229 10.388 1.00 92.88 94 VAL A N 1
ATOM 714 C CA . VAL A 1 94 ? -8.581 11.936 9.226 1.00 92.88 94 VAL A CA 1
ATOM 715 C C . VAL A 1 94 ? -7.897 13.251 9.610 1.00 92.88 94 VAL A C 1
ATOM 717 O O . VAL A 1 94 ? -6.879 13.585 9.014 1.00 92.88 94 VAL A O 1
ATOM 720 N N . ASP A 1 95 ? -8.347 13.919 10.674 1.00 94.00 95 ASP A N 1
ATOM 721 C CA . ASP A 1 95 ? -7.725 15.149 11.196 1.00 94.00 95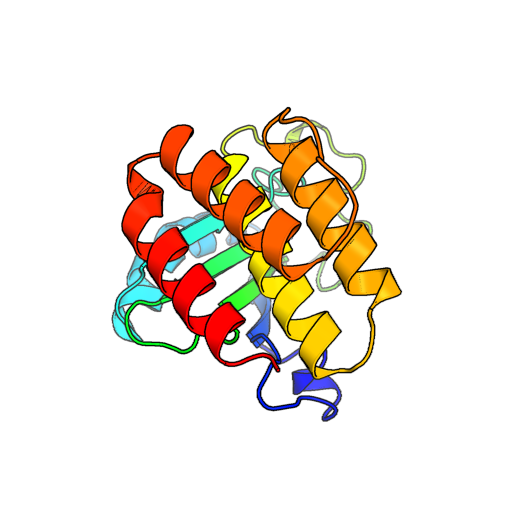 ASP A CA 1
ATOM 722 C C . ASP A 1 95 ? -7.021 14.947 12.550 1.00 94.00 95 ASP A C 1
ATOM 724 O O . ASP A 1 95 ? -6.585 15.905 13.185 1.00 94.00 95 ASP A O 1
ATOM 728 N N . ASN A 1 96 ? -6.895 13.699 13.014 1.00 95.56 96 ASN A N 1
ATOM 729 C CA . ASN A 1 96 ? -6.288 13.384 14.304 1.00 95.56 96 ASN A CA 1
ATOM 730 C C . ASN A 1 96 ? -4.752 13.235 14.193 1.00 95.56 96 ASN A C 1
ATOM 732 O O . ASN A 1 96 ? -4.281 12.226 13.663 1.00 95.56 96 ASN A O 1
ATOM 736 N N . PRO A 1 97 ? -3.938 14.170 14.719 1.00 96.25 97 PRO A N 1
ATOM 737 C CA . PRO A 1 97 ? -2.480 14.055 14.660 1.00 96.25 97 PRO A CA 1
ATOM 738 C C . PRO A 1 97 ? -1.931 12.880 15.484 1.00 96.25 97 PRO A C 1
ATOM 740 O O . PRO A 1 97 ? -0.917 12.294 15.102 1.00 96.25 97 PRO A O 1
ATOM 743 N N . ASP A 1 98 ? -2.610 12.474 16.559 1.00 96.94 98 ASP A N 1
ATOM 744 C CA . AS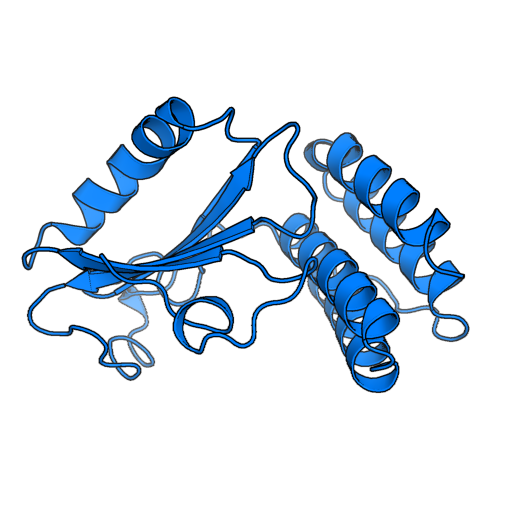P A 1 98 ? -2.172 11.366 17.417 1.00 96.94 98 ASP A CA 1
ATOM 745 C C . ASP A 1 98 ? -2.366 10.004 16.747 1.00 96.94 98 ASP A C 1
ATOM 747 O O . ASP A 1 98 ? -1.716 9.026 17.120 1.00 96.94 98 ASP A O 1
ATOM 751 N N . ALA A 1 99 ? -3.220 9.939 15.722 1.00 96.62 99 ALA A N 1
ATOM 752 C CA . ALA A 1 99 ? -3.422 8.747 14.914 1.00 96.62 99 ALA A CA 1
ATOM 753 C C . ALA A 1 99 ? -2.280 8.475 13.923 1.00 96.62 99 ALA A C 1
ATOM 755 O O . ALA A 1 99 ? -2.194 7.363 13.387 1.00 96.62 99 ALA A O 1
ATOM 756 N N . ARG A 1 100 ? -1.411 9.462 13.678 1.00 97.06 100 ARG A N 1
ATOM 757 C CA . ARG A 1 100 ? -0.316 9.377 12.705 1.00 97.06 100 ARG A CA 1
ATOM 758 C C . ARG A 1 100 ? 0.843 8.551 13.231 1.00 97.06 100 ARG A C 1
ATOM 760 O O . ARG A 1 100 ? 1.056 8.457 14.431 1.00 97.06 100 ARG A O 1
ATOM 767 N N . GLY A 1 101 ? 1.638 7.993 12.331 1.00 95.06 101 GLY A N 1
ATOM 768 C CA . GLY A 1 101 ? 2.869 7.287 12.656 1.00 95.06 101 GLY A CA 1
ATOM 769 C C . GLY A 1 101 ? 3.995 7.586 11.680 1.00 95.06 101 GLY A C 1
ATOM 770 O O . GLY A 1 101 ? 3.803 8.247 10.663 1.00 95.06 101 GLY A O 1
ATOM 771 N N . THR A 1 102 ? 5.191 7.135 12.038 1.00 93.19 102 THR A N 1
ATOM 772 C CA . THR A 1 102 ? 6.434 7.435 11.313 1.00 93.19 102 THR A CA 1
ATOM 773 C C . THR A 1 102 ? 7.085 6.188 10.731 1.00 93.19 102 THR A C 1
ATOM 775 O O . THR A 1 102 ? 8.017 6.304 9.941 1.00 93.19 102 THR A O 1
ATOM 778 N N . GLU A 1 103 ? 6.616 4.994 11.099 1.00 91.19 103 GLU A N 1
ATOM 779 C CA . GLU A 1 103 ? 7.175 3.735 10.614 1.00 91.19 103 GLU A CA 1
ATOM 780 C C . GLU A 1 103 ? 6.625 3.445 9.216 1.00 91.19 103 GLU A C 1
ATOM 782 O O . GLU A 1 103 ? 5.591 2.800 9.049 1.00 91.19 103 GLU A O 1
ATOM 787 N N . TRP A 1 104 ? 7.290 3.979 8.193 1.00 93.88 104 TRP A N 1
ATOM 788 C CA . TRP A 1 104 ? 6.887 3.801 6.803 1.00 93.88 104 TRP A CA 1
ATOM 789 C C . TRP A 1 104 ? 8.099 3.694 5.879 1.00 93.88 104 TRP A C 1
ATOM 791 O O . TRP A 1 104 ? 8.883 4.634 5.751 1.00 93.88 104 TRP A O 1
ATOM 801 N N . SER A 1 105 ? 8.240 2.554 5.196 1.00 94.44 105 SER A N 1
ATOM 802 C CA . SER A 1 105 ? 9.290 2.378 4.188 1.00 94.44 105 SER A CA 1
ATOM 803 C C . SER A 1 105 ? 8.915 3.123 2.906 1.00 94.44 105 SER A C 1
ATOM 805 O O . SER A 1 105 ? 8.068 2.677 2.124 1.00 94.44 105 SER A O 1
ATOM 807 N N . LEU A 1 106 ? 9.552 4.277 2.692 1.00 96.25 106 LEU A N 1
ATOM 808 C CA . LEU A 1 106 ? 9.444 5.038 1.448 1.00 96.25 106 LEU A CA 1
ATOM 809 C C . LEU A 1 106 ? 9.946 4.240 0.228 1.00 96.25 106 LEU A C 1
ATOM 811 O O . LEU A 1 106 ? 9.233 4.246 -0.778 1.00 96.25 106 LEU A O 1
ATOM 815 N N . PRO A 1 107 ? 11.075 3.499 0.294 1.00 97.38 107 PRO A N 1
ATOM 816 C CA . PRO A 1 107 ? 11.491 2.613 -0.795 1.00 97.38 107 PRO A CA 1
ATOM 817 C C . PRO A 1 107 ? 10.453 1.536 -1.123 1.00 97.38 107 PRO A C 1
ATOM 819 O O . PRO A 1 107 ? 10.095 1.363 -2.287 1.00 97.38 107 PRO A O 1
ATOM 822 N N . GLU A 1 108 ? 9.871 0.869 -0.122 1.00 96.69 108 GLU A N 1
ATOM 823 C CA . GLU A 1 108 ? 8.846 -0.142 -0.401 1.00 96.69 108 GLU A CA 1
ATOM 824 C C . GLU A 1 108 ? 7.548 0.506 -0.918 1.00 96.69 108 GLU A C 1
ATOM 826 O O . GLU A 1 108 ? 6.836 -0.079 -1.729 1.00 96.69 108 GLU A O 1
ATOM 831 N N . SER A 1 109 ? 7.223 1.738 -0.510 1.00 96.50 109 SER A N 1
ATOM 832 C CA . SER A 1 109 ? 6.120 2.517 -1.098 1.00 96.50 109 SER A CA 1
ATOM 833 C C . SER A 1 109 ? 6.368 2.855 -2.575 1.00 96.50 109 SER A C 1
ATOM 835 O O . SER A 1 109 ? 5.440 2.767 -3.382 1.00 96.50 109 SER A O 1
ATOM 837 N N . ALA A 1 110 ? 7.603 3.184 -2.954 1.00 98.00 110 ALA A N 1
ATOM 838 C CA . ALA A 1 110 ? 7.984 3.383 -4.350 1.00 98.00 110 ALA A CA 1
ATOM 839 C C . ALA A 1 110 ? 7.865 2.085 -5.165 1.00 98.00 110 ALA A C 1
ATOM 841 O O . ALA A 1 110 ? 7.255 2.097 -6.233 1.00 98.00 110 ALA A O 1
ATOM 842 N N . ALA A 1 111 ? 8.312 0.949 -4.620 1.00 97.19 111 ALA A N 1
ATOM 843 C CA . ALA A 1 111 ? 8.112 -0.366 -5.237 1.00 97.19 111 ALA A CA 1
ATOM 844 C C . ALA A 1 111 ? 6.625 -0.683 -5.471 1.00 97.19 111 ALA A C 1
ATOM 846 O O . ALA A 1 111 ? 6.247 -1.202 -6.520 1.00 97.19 111 ALA A O 1
ATOM 847 N N . MET A 1 112 ? 5.747 -0.334 -4.521 1.00 96.31 112 MET A N 1
ATOM 848 C CA . MET A 1 112 ? 4.304 -0.543 -4.692 1.00 96.31 112 MET A CA 1
ATOM 849 C C . MET A 1 112 ? 3.703 0.332 -5.797 1.00 96.31 112 MET A C 1
ATOM 851 O O . MET A 1 112 ? 2.744 -0.104 -6.437 1.00 96.31 112 MET A O 1
ATOM 855 N N . ASN A 1 113 ? 4.253 1.529 -6.038 1.00 97.62 113 ASN A N 1
ATOM 856 C CA . ASN A 1 113 ? 3.862 2.351 -7.184 1.00 97.62 113 ASN A CA 1
ATOM 857 C C . ASN A 1 113 ? 4.297 1.700 -8.504 1.00 97.62 113 ASN A C 1
ATOM 859 O O . ASN A 1 113 ? 3.500 1.678 -9.434 1.00 97.62 113 ASN A O 1
ATOM 863 N N . ALA A 1 114 ? 5.495 1.106 -8.567 1.00 96.81 114 ALA A N 1
ATOM 864 C CA . ALA A 1 114 ? 5.949 0.359 -9.744 1.00 96.81 114 ALA A CA 1
ATOM 865 C C . ALA A 1 114 ? 4.999 -0.810 -10.072 1.00 96.81 114 ALA A C 1
ATOM 867 O O . ALA A 1 114 ? 4.513 -0.913 -11.195 1.00 96.81 114 ALA A O 1
ATOM 868 N N . ILE A 1 115 ? 4.619 -1.622 -9.076 1.00 95.62 115 ILE A N 1
ATOM 869 C CA . ILE A 1 115 ? 3.619 -2.694 -9.263 1.00 95.62 115 ILE A CA 1
ATOM 870 C C . ILE A 1 115 ? 2.284 -2.125 -9.766 1.00 95.62 115 ILE A C 1
ATOM 872 O O . ILE A 1 115 ? 1.676 -2.679 -10.679 1.00 95.62 115 ILE A O 1
ATOM 876 N N . GLY A 1 116 ? 1.819 -1.009 -9.195 1.00 95.56 116 GLY A N 1
ATOM 877 C CA . GLY A 1 116 ? 0.606 -0.337 -9.663 1.00 95.56 116 GLY A CA 1
ATOM 878 C C . GLY A 1 116 ? 0.715 0.150 -11.113 1.00 95.56 116 GLY A C 1
ATOM 879 O O . GLY A 1 116 ? -0.268 0.091 -11.855 1.00 95.56 116 GLY A O 1
ATOM 880 N N . ALA A 1 117 ? 1.893 0.618 -11.530 1.00 95.81 117 ALA A N 1
ATOM 881 C CA . ALA A 1 117 ? 2.143 1.030 -12.904 1.00 95.81 117 ALA A CA 1
ATOM 882 C C . ALA A 1 117 ? 2.031 -0.168 -13.857 1.00 95.81 117 ALA A C 1
ATOM 884 O O . ALA A 1 117 ? 1.321 -0.059 -14.852 1.00 95.81 117 ALA A O 1
ATOM 885 N N . CYS A 1 118 ? 2.588 -1.336 -13.503 1.00 94.50 118 CYS A N 1
ATOM 886 C CA . CYS A 1 118 ? 2.373 -2.580 -14.256 1.00 94.50 118 CYS A CA 1
ATOM 887 C C . CYS A 1 118 ? 0.883 -2.915 -14.399 1.00 94.50 118 CYS A C 1
ATOM 889 O O . CYS A 1 118 ? 0.417 -3.151 -15.511 1.00 94.50 118 CYS A O 1
ATOM 891 N N . LYS A 1 119 ? 0.115 -2.873 -13.295 1.00 94.19 119 LYS A N 1
ATOM 892 C CA . LYS A 1 119 ? -1.346 -3.095 -13.329 1.00 94.19 119 LYS A CA 1
ATOM 893 C C . LYS A 1 119 ? -2.038 -2.127 -14.296 1.00 94.19 119 LYS A C 1
ATOM 895 O O . LYS A 1 119 ? -2.962 -2.508 -15.006 1.00 94.19 119 LYS A O 1
ATOM 900 N N . SER A 1 120 ? -1.604 -0.869 -14.312 1.00 94.38 120 SER A N 1
ATOM 901 C CA . SER A 1 120 ? -2.183 0.171 -15.167 1.00 94.38 120 SER A CA 1
ATOM 902 C C . SER A 1 120 ? -1.851 -0.060 -16.643 1.00 94.38 120 SER A C 1
ATOM 904 O O . SER A 1 120 ? -2.747 0.035 -17.477 1.00 94.38 120 SER A O 1
ATOM 906 N N . VAL A 1 121 ? -0.610 -0.440 -16.968 1.00 93.62 121 VAL A N 1
ATOM 907 C CA . VAL A 1 121 ? -0.190 -0.807 -18.335 1.00 93.62 121 VAL A CA 1
ATOM 908 C C . VAL A 1 121 ? -0.995 -1.995 -18.858 1.00 93.62 121 VAL A C 1
ATOM 910 O O . VAL A 1 121 ? -1.554 -1.913 -19.948 1.00 93.62 121 VAL A O 1
ATOM 913 N N . LEU A 1 122 ? -1.149 -3.052 -18.055 1.00 92.38 122 LEU A N 1
ATOM 914 C CA . LEU A 1 122 ? -1.948 -4.235 -18.407 1.00 92.38 122 LEU A CA 1
ATOM 915 C C . LEU A 1 122 ? -3.415 -3.906 -18.716 1.00 92.38 122 LEU A C 1
ATOM 917 O O . LEU A 1 122 ? -4.060 -4.589 -19.504 1.00 92.38 122 LEU A O 1
ATOM 921 N N . ARG A 1 123 ? -3.933 -2.823 -18.131 1.00 93.38 123 ARG A N 1
ATOM 922 C CA . ARG A 1 123 ? -5.294 -2.320 -18.363 1.00 93.38 123 ARG A CA 1
ATOM 923 C C . ARG A 1 123 ? -5.371 -1.237 -19.447 1.00 93.38 123 ARG A C 1
ATOM 925 O O . ARG A 1 123 ? -6.426 -0.628 -19.612 1.00 93.38 123 ARG A O 1
ATOM 932 N N . GLY A 1 124 ? -4.276 -0.948 -20.152 1.00 93.31 124 GLY A N 1
ATOM 933 C CA . GLY A 1 124 ? -4.202 0.116 -21.161 1.00 93.31 124 GLY A CA 1
ATOM 934 C C . GLY A 1 124 ? -4.306 1.539 -20.592 1.00 93.31 124 GLY A C 1
ATOM 935 O O . GLY A 1 124 ? -4.612 2.478 -21.322 1.00 93.31 124 GLY A O 1
ATOM 936 N N . GLN A 1 125 ? -4.071 1.720 -19.290 1.00 94.50 125 GLN A N 1
ATOM 937 C CA . GLN A 1 125 ? -4.188 2.992 -18.570 1.00 94.50 125 GLN A CA 1
ATOM 938 C C . GLN A 1 125 ? -2.821 3.684 -18.446 1.00 94.50 125 GLN A C 1
ATOM 940 O O . GLN A 1 125 ? -2.290 3.865 -17.348 1.00 94.50 125 GLN A O 1
ATOM 945 N N . PHE A 1 126 ? -2.225 4.061 -19.576 1.00 93.06 126 PHE A N 1
ATOM 946 C CA . PHE A 1 126 ? -0.850 4.579 -19.617 1.00 93.06 126 PHE A CA 1
ATOM 947 C C . PHE A 1 126 ? -0.650 5.890 -18.841 1.00 93.06 126 PHE A C 1
ATOM 949 O O . PHE A 1 126 ? 0.374 6.049 -18.185 1.00 93.06 126 PHE A O 1
ATOM 956 N N . GLU A 1 127 ? -1.637 6.790 -18.824 1.00 94.12 127 GLU A N 1
ATOM 957 C CA . GLU A 1 127 ? -1.579 8.022 -18.016 1.00 94.12 127 GLU A CA 1
ATOM 958 C C . GLU A 1 127 ? -1.532 7.719 -16.507 1.00 94.12 127 GLU A C 1
ATOM 960 O O . GLU A 1 127 ? -0.791 8.349 -15.750 1.00 94.12 127 GLU A O 1
ATOM 965 N N . ASN A 1 128 ? -2.271 6.696 -16.059 1.00 96.25 128 ASN A N 1
ATOM 966 C CA . ASN A 1 128 ? -2.217 6.246 -14.668 1.00 96.25 128 ASN A CA 1
ATOM 967 C C . ASN A 1 128 ? -0.853 5.624 -14.344 1.00 96.25 128 ASN A C 1
ATOM 969 O O . ASN A 1 128 ? -0.313 5.870 -13.262 1.00 96.25 128 ASN A O 1
ATOM 973 N N . ALA A 1 129 ? -0.292 4.841 -15.272 1.00 95.38 129 ALA A N 1
ATOM 974 C CA . ALA A 1 129 ? 1.036 4.256 -15.125 1.00 95.38 129 ALA A CA 1
ATOM 975 C C . ALA A 1 129 ? 2.119 5.339 -14.998 1.00 95.38 129 ALA A C 1
ATOM 977 O O . ALA A 1 129 ? 2.941 5.274 -14.084 1.00 95.38 129 ALA A O 1
ATOM 978 N N . ASP A 1 130 ? 2.065 6.365 -15.849 1.00 95.31 130 ASP A N 1
ATOM 979 C CA . ASP A 1 130 ? 2.961 7.523 -15.820 1.00 95.31 130 ASP A CA 1
ATOM 980 C C . ASP A 1 130 ? 2.937 8.225 -14.454 1.00 95.31 130 ASP A C 1
ATOM 982 O O . ASP A 1 130 ? 3.973 8.363 -13.795 1.00 95.31 130 ASP A O 1
ATOM 986 N N . GLY A 1 131 ? 1.738 8.558 -13.967 1.00 96.69 131 GLY A N 1
ATOM 987 C CA . GLY A 1 131 ? 1.570 9.199 -12.665 1.00 96.69 131 GLY A CA 1
ATOM 988 C C . GLY A 1 131 ? 2.041 8.332 -11.491 1.00 96.69 131 GLY A C 1
ATOM 989 O O . GLY A 1 131 ? 2.525 8.859 -10.485 1.00 96.69 131 GLY A O 1
ATOM 990 N N . LEU A 1 132 ? 1.925 7.004 -11.589 1.00 97.62 132 LEU A N 1
ATOM 991 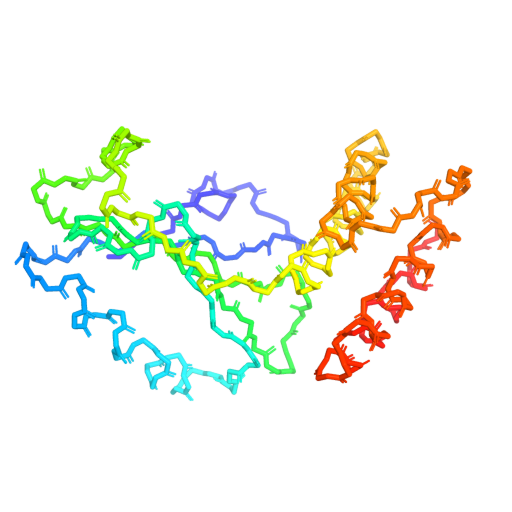C CA . LEU A 1 132 ? 2.440 6.075 -10.578 1.00 97.62 132 LEU A CA 1
ATOM 992 C C . LEU A 1 132 ? 3.970 6.046 -10.567 1.00 97.62 132 LEU A C 1
ATOM 994 O O . LEU A 1 132 ? 4.557 6.138 -9.488 1.00 97.62 132 LEU A O 1
ATOM 998 N N . LEU A 1 133 ? 4.620 5.987 -11.730 1.00 97.38 133 LEU A N 1
ATOM 999 C CA . LEU A 1 133 ? 6.082 6.016 -11.825 1.00 97.38 133 LEU A CA 1
ATOM 1000 C C . LEU A 1 133 ? 6.652 7.315 -11.247 1.00 97.38 133 LEU A C 1
ATOM 1002 O O . LEU A 1 133 ? 7.525 7.259 -10.377 1.00 97.38 133 LEU A O 1
ATOM 1006 N N . SER A 1 134 ? 6.092 8.471 -11.617 1.00 97.44 134 SER A N 1
ATOM 1007 C CA . SER A 1 134 ? 6.528 9.764 -11.070 1.00 97.44 134 SER A CA 1
ATOM 1008 C C . SER A 1 134 ? 6.367 9.843 -9.553 1.00 97.44 134 SER A C 1
ATOM 1010 O O . SER A 1 134 ? 7.281 10.282 -8.849 1.00 97.44 134 SER A O 1
ATOM 1012 N N . ARG A 1 135 ? 5.244 9.352 -9.007 1.00 98.00 135 ARG A N 1
ATOM 1013 C CA . ARG A 1 135 ? 5.070 9.245 -7.549 1.00 98.00 135 ARG A CA 1
ATOM 1014 C C . ARG A 1 135 ? 6.097 8.307 -6.920 1.00 98.00 135 ARG A C 1
ATOM 1016 O O . ARG A 1 135 ? 6.589 8.607 -5.836 1.00 98.00 135 ARG A O 1
ATOM 1023 N N . GLY A 1 136 ? 6.433 7.198 -7.574 1.00 98.00 136 GLY A N 1
ATOM 1024 C CA . GLY A 1 136 ? 7.472 6.272 -7.127 1.00 98.00 136 GLY A CA 1
ATOM 1025 C C . GLY A 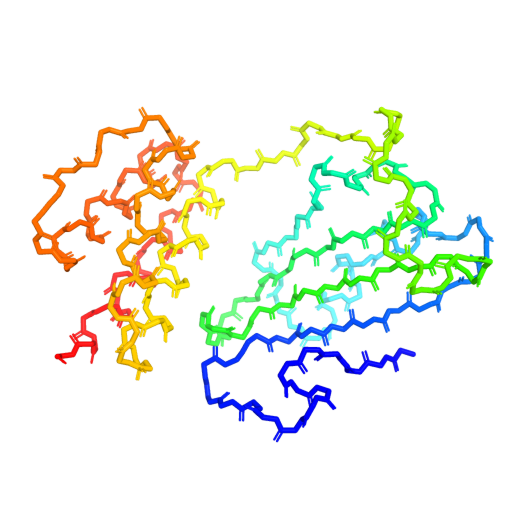1 136 ? 8.819 6.968 -6.930 1.00 98.00 136 GLY A C 1
ATOM 1026 O O . GLY A 1 136 ? 9.375 6.914 -5.832 1.00 98.00 136 GLY A O 1
ATOM 1027 N N . PHE A 1 137 ? 9.296 7.693 -7.943 1.00 98.31 137 PHE A N 1
ATOM 1028 C CA . PHE A 1 137 ? 10.528 8.487 -7.858 1.00 98.31 137 PHE A CA 1
ATOM 1029 C C . PHE A 1 137 ? 10.461 9.544 -6.749 1.00 98.31 137 PHE A C 1
ATOM 1031 O O . PHE A 1 137 ? 11.383 9.658 -5.933 1.00 98.31 137 PHE A O 1
ATOM 1038 N N . GLN A 1 138 ? 9.331 10.252 -6.643 1.00 97.75 138 GLN A N 1
ATOM 1039 C CA . GLN A 1 138 ? 9.107 11.253 -5.599 1.00 97.75 138 GLN A CA 1
ATOM 1040 C C . GLN A 1 138 ? 9.232 10.662 -4.187 1.00 97.75 138 GLN A C 1
ATOM 1042 O O . GLN A 1 138 ? 9.828 11.294 -3.315 1.00 97.75 138 GLN A O 1
ATOM 1047 N N . ARG A 1 139 ? 8.715 9.447 -3.943 1.00 96.94 139 ARG A N 1
ATOM 1048 C CA . ARG A 1 139 ? 8.769 8.799 -2.617 1.00 96.94 139 ARG A CA 1
ATOM 1049 C C . ARG A 1 139 ? 10.195 8.605 -2.116 1.00 96.94 139 ARG A C 1
ATOM 1051 O O . ARG A 1 139 ? 10.431 8.764 -0.924 1.00 96.94 139 ARG A O 1
ATOM 1058 N N . ILE A 1 140 ? 11.130 8.282 -3.005 1.00 97.00 140 ILE A N 1
ATOM 1059 C CA . ILE A 1 140 ? 12.542 8.066 -2.656 1.00 97.00 140 ILE A CA 1
ATOM 1060 C C . ILE A 1 140 ? 13.414 9.310 -2.878 1.00 97.00 140 ILE A C 1
ATOM 1062 O O . ILE A 1 140 ? 14.619 9.269 -2.617 1.00 97.00 140 ILE A O 1
ATOM 1066 N N . GLY A 1 141 ? 12.829 10.427 -3.324 1.00 96.44 141 GLY A N 1
ATOM 1067 C CA . GLY A 1 141 ? 13.563 11.654 -3.636 1.00 96.44 141 GLY A CA 1
ATOM 1068 C C . GLY A 1 141 ? 14.592 11.452 -4.749 1.00 96.44 141 GLY A C 1
ATOM 1069 O O . GLY A 1 141 ? 15.687 12.006 -4.674 1.00 96.44 141 GLY A O 1
ATOM 1070 N N . ALA A 1 142 ? 14.280 10.598 -5.725 1.00 96.25 142 ALA A N 1
ATOM 1071 C CA . ALA A 1 142 ? 15.092 10.389 -6.916 1.00 96.25 142 ALA A CA 1
ATOM 1072 C C . ALA A 1 142 ? 14.510 11.198 -8.090 1.00 96.25 142 ALA A C 1
ATOM 1074 O O . ALA A 1 142 ? 13.299 11.429 -8.125 1.00 96.25 142 ALA A O 1
ATOM 1075 N N . PRO A 1 143 ? 15.347 11.660 -9.033 1.00 94.62 143 PRO A N 1
ATOM 1076 C CA . PRO A 1 143 ? 14.858 12.310 -10.240 1.00 94.62 143 PRO A CA 1
ATOM 1077 C C . PRO A 1 143 ? 14.128 11.294 -11.123 1.00 94.62 143 PRO A C 1
ATOM 1079 O O . PRO A 1 143 ? 14.615 10.186 -11.326 1.00 94.62 143 PRO A O 1
ATOM 1082 N N . ASP A 1 144 ? 12.976 11.689 -11.657 1.00 95.00 144 ASP A N 1
ATOM 1083 C CA . ASP A 1 144 ? 12.284 10.927 -12.695 1.00 95.00 144 ASP A CA 1
ATOM 1084 C C . ASP A 1 144 ? 12.937 11.252 -14.049 1.00 95.00 144 ASP A C 1
ATOM 1086 O O . ASP A 1 144 ? 12.929 12.424 -14.444 1.00 95.00 144 ASP A O 1
ATOM 1090 N N . PRO A 1 145 ? 13.533 10.272 -14.754 1.00 93.19 145 PRO A N 1
ATOM 1091 C CA . PRO A 1 145 ? 14.210 10.535 -16.020 1.00 93.19 145 PRO A CA 1
ATOM 1092 C C . PRO A 1 145 ? 13.236 10.897 -17.152 1.00 93.19 145 PRO A C 1
ATOM 1094 O O . PRO A 1 145 ? 13.670 11.429 -18.175 1.00 93.19 145 PRO A O 1
ATOM 1097 N N . GLY A 1 146 ? 11.931 10.650 -16.979 1.00 90.31 146 GLY A N 1
ATOM 1098 C CA . GLY A 1 146 ? 10.941 10.813 -18.040 1.00 90.31 146 GLY A CA 1
ATOM 1099 C C . GLY A 1 146 ? 11.171 9.848 -19.209 1.00 90.31 146 GLY A C 1
ATOM 1100 O O . GLY A 1 146 ? 11.976 8.922 -19.127 1.00 90.31 146 GLY A O 1
ATOM 1101 N N . GLY A 1 147 ? 10.425 10.041 -20.298 1.0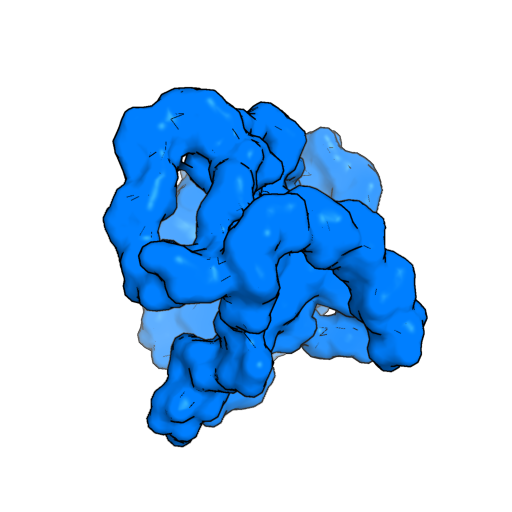0 88.88 147 GLY A N 1
ATOM 1102 C CA . GLY A 1 147 ? 10.522 9.189 -21.486 1.00 88.88 147 GLY A CA 1
ATOM 1103 C C . GLY A 1 147 ? 9.753 7.871 -21.363 1.00 88.88 147 GLY A C 1
ATOM 1104 O O . GLY A 1 147 ? 8.664 7.836 -20.788 1.00 88.88 147 GLY A O 1
ATOM 1105 N N . ASP A 1 148 ? 10.305 6.814 -21.962 1.00 89.12 148 ASP A N 1
ATOM 1106 C CA . ASP A 1 148 ? 9.663 5.503 -22.044 1.00 89.12 148 ASP A CA 1
ATOM 1107 C C . ASP A 1 148 ? 9.422 4.885 -20.656 1.00 89.12 148 ASP A C 1
ATOM 1109 O O . ASP A 1 148 ? 10.250 4.975 -19.745 1.00 89.12 148 ASP A O 1
ATOM 1113 N N . TRP A 1 149 ? 8.252 4.272 -20.476 1.00 88.19 149 TRP A N 1
ATOM 1114 C CA . TRP A 1 149 ? 7.838 3.763 -19.173 1.00 88.19 149 TRP A CA 1
ATOM 1115 C C . TRP A 1 149 ? 8.644 2.530 -18.743 1.00 88.19 149 TRP A C 1
ATOM 1117 O O . TRP A 1 149 ? 8.830 2.348 -17.541 1.00 88.19 149 TRP A O 1
ATOM 1127 N N . HIS A 1 150 ? 9.152 1.715 -19.674 1.00 88.44 150 HIS A N 1
ATOM 1128 C CA . HIS A 1 150 ? 9.954 0.534 -19.357 1.00 88.44 150 HIS A CA 1
ATOM 1129 C C . HIS A 1 150 ? 11.317 0.947 -18.782 1.00 88.44 150 HIS A C 1
ATOM 1131 O O . HIS A 1 150 ? 11.747 0.421 -17.751 1.00 88.44 150 HIS A O 1
ATOM 1137 N N . ASP A 1 151 ? 11.958 1.953 -19.379 1.00 90.00 151 ASP A N 1
ATOM 1138 C CA . ASP A 1 151 ? 13.222 2.510 -18.880 1.00 90.00 151 ASP A CA 1
ATOM 1139 C C . ASP A 1 151 ? 13.044 3.170 -17.507 1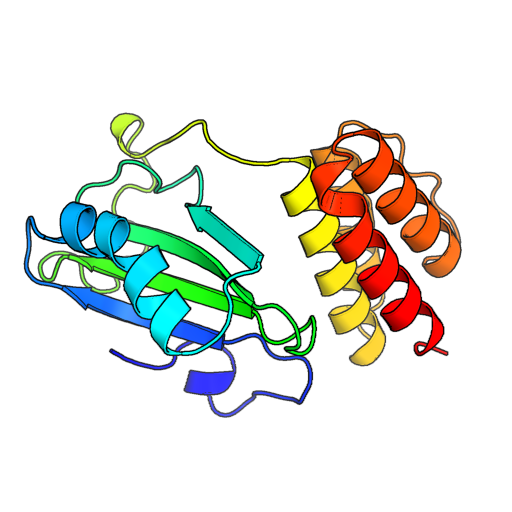.00 90.00 151 ASP A C 1
ATOM 1141 O O . ASP A 1 151 ? 13.798 2.896 -16.568 1.00 90.00 151 ASP A O 1
ATOM 1145 N N . ARG A 1 152 ? 11.994 3.987 -17.352 1.00 94.00 152 ARG A N 1
ATOM 1146 C CA . ARG A 1 152 ? 11.643 4.610 -16.064 1.00 94.00 152 ARG A CA 1
ATOM 1147 C C . ARG A 1 152 ? 11.369 3.575 -14.987 1.00 94.00 152 ARG A C 1
ATOM 1149 O O . ARG A 1 152 ? 11.759 3.760 -13.837 1.00 94.00 152 ARG A O 1
ATOM 1156 N N . PHE A 1 153 ? 10.699 2.489 -15.346 1.00 93.88 153 PHE A N 1
ATOM 1157 C CA . PHE A 1 153 ? 10.411 1.400 -14.433 1.00 93.88 153 PHE A CA 1
ATOM 1158 C C . PHE A 1 153 ? 11.689 0.701 -13.965 1.00 93.88 153 PHE A C 1
ATOM 1160 O O . PHE A 1 153 ? 11.901 0.567 -12.758 1.00 93.88 153 PHE A O 1
ATOM 1167 N N . ALA A 1 154 ? 12.560 0.294 -14.894 1.00 93.00 154 ALA A N 1
ATOM 1168 C CA . ALA A 1 154 ? 13.827 -0.354 -14.563 1.00 93.00 154 ALA A CA 1
ATOM 1169 C C . ALA A 1 154 ? 14.684 0.532 -13.644 1.00 93.00 154 ALA A C 1
ATOM 1171 O O . ALA A 1 154 ? 15.229 0.061 -12.641 1.00 93.00 154 ALA A O 1
ATOM 1172 N N . GLU A 1 155 ? 14.732 1.830 -13.939 1.00 95.62 155 GLU A N 1
ATOM 1173 C CA . GLU A 1 155 ? 15.463 2.816 -13.151 1.00 95.62 155 GLU A CA 1
ATOM 1174 C C . GLU A 1 155 ? 14.867 3.014 -11.749 1.00 95.62 155 GLU A C 1
ATOM 1176 O O . GLU A 1 155 ? 15.601 3.001 -10.758 1.00 95.62 155 GLU A O 1
ATOM 1181 N N . LEU A 1 156 ? 13.539 3.126 -11.631 1.00 97.50 156 LEU A N 1
ATOM 1182 C CA . LEU A 1 156 ? 12.863 3.238 -10.337 1.00 97.50 156 LEU A CA 1
ATOM 1183 C C . LEU A 1 156 ? 13.169 2.026 -9.451 1.00 97.50 156 LEU A C 1
ATOM 1185 O O . LEU A 1 156 ? 13.484 2.165 -8.269 1.00 97.50 156 LEU A O 1
ATOM 1189 N N . VAL A 1 157 ? 13.086 0.828 -10.020 1.00 96.62 157 VAL A N 1
ATOM 1190 C CA . VAL A 1 157 ? 13.257 -0.430 -9.288 1.00 96.62 157 VAL A CA 1
ATOM 1191 C C . VAL A 1 157 ? 14.709 -0.645 -8.853 1.00 96.62 157 VAL A C 1
ATOM 1193 O O . VAL A 1 157 ? 14.953 -1.128 -7.739 1.00 96.62 157 VAL A O 1
ATOM 1196 N N . ARG A 1 158 ? 15.670 -0.222 -9.684 1.00 95.69 158 ARG A N 1
ATOM 1197 C CA . ARG A 1 158 ? 17.091 -0.138 -9.322 1.00 95.69 158 ARG A CA 1
ATOM 1198 C C . ARG A 1 158 ? 17.300 0.825 -8.154 1.00 95.69 158 ARG A C 1
ATOM 1200 O O . ARG A 1 158 ? 17.887 0.438 -7.146 1.00 95.69 158 ARG A O 1
ATOM 1207 N N . ALA A 1 159 ? 16.759 2.040 -8.247 1.00 96.94 159 ALA A N 1
ATOM 1208 C CA . ALA A 1 159 ? 16.883 3.054 -7.202 1.00 96.94 159 ALA A CA 1
ATOM 1209 C C . ALA A 1 159 ? 16.254 2.606 -5.868 1.00 96.94 159 ALA A C 1
ATOM 1211 O O . ALA A 1 159 ? 16.787 2.907 -4.799 1.00 96.94 159 ALA A O 1
ATOM 1212 N N . VAL A 1 160 ? 15.154 1.843 -5.905 1.00 97.88 160 VAL A N 1
ATOM 1213 C CA . VAL A 1 160 ? 14.565 1.217 -4.710 1.00 97.88 160 VAL A CA 1
ATOM 1214 C C . VAL A 1 160 ? 15.550 0.258 -4.038 1.00 97.88 160 VAL A C 1
ATOM 1216 O O . VAL A 1 160 ? 15.775 0.387 -2.836 1.00 97.88 160 VAL A O 1
ATOM 1219 N N . ALA A 1 161 ? 16.149 -0.669 -4.792 1.00 96.12 161 ALA A N 1
ATOM 1220 C CA . ALA A 1 161 ? 17.082 -1.657 -4.240 1.00 96.12 161 ALA A CA 1
ATOM 1221 C C . ALA A 1 161 ? 18.362 -1.010 -3.681 1.00 96.12 161 ALA A C 1
ATOM 1223 O O . ALA A 1 161 ? 18.924 -1.488 -2.699 1.00 96.12 161 ALA A O 1
ATOM 1224 N N . GLU A 1 162 ? 18.808 0.101 -4.270 1.00 96.06 162 GLU A N 1
ATOM 1225 C CA . GLU A 1 162 ? 19.951 0.874 -3.768 1.00 96.06 162 GLU A CA 1
ATOM 1226 C C . GLU A 1 162 ? 19.648 1.595 -2.453 1.00 96.06 162 GLU A C 1
ATOM 1228 O O . GLU A 1 162 ? 20.522 1.718 -1.595 1.00 96.06 162 GLU A O 1
ATOM 1233 N N . ARG A 1 163 ? 18.412 2.078 -2.279 1.00 96.62 163 ARG A N 1
ATOM 1234 C CA . ARG A 1 163 ? 17.981 2.755 -1.048 1.00 96.62 163 ARG A CA 1
ATOM 1235 C C . ARG A 1 163 ? 17.683 1.786 0.086 1.00 96.62 163 ARG A C 1
ATOM 1237 O O . ARG A 1 163 ? 17.902 2.140 1.241 1.00 96.62 163 ARG A O 1
ATOM 1244 N N . ASP A 1 164 ? 17.180 0.604 -0.237 1.00 96.12 164 ASP A N 1
ATOM 1245 C CA . ASP A 1 164 ? 16.901 -0.451 0.728 1.00 96.12 164 ASP A CA 1
ATOM 1246 C C . ASP A 1 164 ? 17.320 -1.811 0.147 1.00 96.12 164 ASP A C 1
ATOM 1248 O O . ASP A 1 164 ? 16.545 -2.448 -0.576 1.00 96.12 164 ASP A O 1
ATOM 1252 N N . PRO A 1 165 ? 18.536 -2.289 0.478 1.00 95.00 165 PRO A N 1
ATOM 1253 C CA . PRO A 1 165 ? 19.024 -3.584 0.015 1.00 95.00 165 PRO A CA 1
ATOM 1254 C C . PRO A 1 165 ? 18.121 -4.761 0.403 1.00 95.00 165 PRO A C 1
ATOM 1256 O O . PRO A 1 165 ? 18.125 -5.780 -0.294 1.00 95.00 165 PRO A O 1
ATOM 1259 N N . GLY A 1 166 ? 17.310 -4.627 1.462 1.00 94.94 166 GLY A N 1
ATOM 1260 C CA . GLY A 1 166 ? 16.315 -5.626 1.858 1.00 94.94 166 GLY A CA 1
ATOM 1261 C C . GLY A 1 166 ? 15.214 -5.835 0.814 1.00 94.94 166 GLY A C 1
ATOM 1262 O O . GLY A 1 166 ? 14.566 -6.880 0.806 1.00 94.94 166 GLY A O 1
ATOM 1263 N N . LEU A 1 167 ? 15.038 -4.891 -0.116 1.00 95.94 167 LEU A N 1
ATOM 1264 C CA . LEU A 1 167 ? 14.066 -4.962 -1.207 1.00 95.94 167 LEU A CA 1
ATOM 1265 C C . LEU A 1 167 ? 14.643 -5.519 -2.513 1.00 95.94 167 LEU A C 1
ATOM 1267 O O . LEU A 1 167 ? 13.914 -5.608 -3.495 1.00 95.94 167 LEU A O 1
ATOM 1271 N N . THR A 1 168 ? 15.911 -5.942 -2.547 1.00 94.88 168 THR A N 1
ATOM 1272 C CA . THR A 1 168 ? 16.563 -6.448 -3.774 1.00 94.88 168 THR A CA 1
ATOM 1273 C C . THR A 1 168 ? 15.786 -7.589 -4.439 1.00 94.88 168 THR A C 1
ATOM 1275 O O . THR A 1 168 ? 15.676 -7.641 -5.663 1.00 94.88 168 THR A O 1
ATOM 1278 N N . GLU A 1 169 ? 15.249 -8.519 -3.647 1.00 93.69 169 GLU A N 1
ATOM 1279 C CA . GLU A 1 169 ? 14.456 -9.639 -4.162 1.00 93.69 169 GLU A CA 1
ATOM 1280 C C . GLU A 1 169 ? 13.145 -9.156 -4.789 1.00 93.69 169 GLU A C 1
ATOM 1282 O O . GLU A 1 169 ? 12.876 -9.477 -5.943 1.00 93.69 169 GLU A O 1
ATOM 1287 N N . LEU A 1 170 ? 12.402 -8.296 -4.083 1.00 94.94 170 LEU A N 1
ATOM 1288 C CA . LEU A 1 170 ? 11.181 -7.678 -4.599 1.00 94.94 170 LEU A CA 1
ATOM 1289 C C . LEU A 1 170 ? 11.456 -6.894 -5.889 1.00 94.94 170 LEU A C 1
ATOM 1291 O O . LEU A 1 170 ? 10.721 -7.022 -6.861 1.00 94.94 170 LEU A O 1
ATOM 1295 N N . SER A 1 171 ? 12.532 -6.108 -5.924 1.00 95.75 171 SER A N 1
ATOM 1296 C CA . SER A 1 171 ? 12.944 -5.383 -7.124 1.00 95.75 171 SER A CA 1
ATOM 1297 C C . SER A 1 171 ? 13.186 -6.329 -8.305 1.00 95.75 171 SER A C 1
ATOM 1299 O O . SER A 1 171 ? 12.765 -6.042 -9.423 1.00 95.75 171 SER A O 1
ATOM 1301 N N . ARG A 1 172 ? 13.801 -7.495 -8.078 1.00 94.19 172 ARG A N 1
ATOM 1302 C CA . ARG A 1 172 ? 14.000 -8.499 -9.133 1.00 94.19 172 ARG A CA 1
ATOM 1303 C C . ARG A 1 172 ? 12.679 -9.077 -9.640 1.00 94.19 172 ARG A C 1
ATOM 1305 O O . ARG A 1 172 ? 12.514 -9.204 -10.849 1.00 94.19 172 ARG A O 1
ATOM 1312 N N . GLU A 1 173 ? 11.756 -9.412 -8.742 1.00 93.94 173 GLU A N 1
ATOM 1313 C CA . GLU A 1 173 ? 10.423 -9.909 -9.113 1.00 93.94 173 GLU A CA 1
ATOM 1314 C C . GLU A 1 173 ? 9.662 -8.874 -9.950 1.00 93.94 173 GLU A C 1
ATOM 1316 O O . GLU A 1 173 ? 9.061 -9.209 -10.968 1.00 93.94 173 GLU A O 1
ATOM 1321 N N . ILE A 1 174 ? 9.742 -7.600 -9.558 1.00 94.38 174 ILE A N 1
ATOM 1322 C CA . ILE A 1 174 ? 9.111 -6.479 -10.257 1.00 94.38 174 ILE A CA 1
ATOM 1323 C C . ILE A 1 174 ? 9.705 -6.303 -11.670 1.00 94.38 174 ILE A C 1
ATOM 1325 O O . ILE A 1 174 ? 8.950 -6.135 -12.625 1.00 94.38 174 ILE A O 1
ATOM 1329 N N . VAL A 1 175 ? 11.031 -6.397 -11.839 1.00 92.38 175 VAL A N 1
ATOM 1330 C CA . VAL A 1 175 ? 11.675 -6.394 -13.172 1.00 92.38 175 VAL A CA 1
ATOM 1331 C C . VAL A 1 175 ? 11.207 -7.574 -14.024 1.00 92.38 175 VAL A C 1
ATOM 1333 O O . VAL A 1 175 ? 10.910 -7.387 -15.202 1.00 92.38 175 VAL A O 1
ATOM 1336 N N . GLY A 1 176 ? 11.113 -8.771 -13.437 1.00 90.75 176 GLY A N 1
ATOM 1337 C CA . GLY A 1 176 ? 10.598 -9.954 -14.129 1.00 90.75 176 GLY A CA 1
ATOM 1338 C C . GLY A 1 176 ? 9.177 -9.738 -14.648 1.00 90.75 176 GLY A C 1
ATOM 1339 O O . GLY A 1 176 ? 8.912 -9.993 -15.817 1.00 90.75 176 GLY A O 1
ATOM 1340 N N . LEU A 1 177 ? 8.307 -9.170 -13.810 1.00 89.81 177 LEU A N 1
ATOM 1341 C CA . LEU A 1 177 ? 6.938 -8.826 -14.182 1.00 89.81 177 LEU A CA 1
ATOM 1342 C C . LEU A 1 177 ? 6.879 -7.825 -15.345 1.00 89.81 177 LEU A C 1
ATOM 1344 O O . LEU A 1 177 ? 6.097 -8.013 -16.270 1.00 89.81 177 LEU A O 1
ATOM 1348 N N . ALA A 1 178 ? 7.691 -6.765 -15.325 1.00 87.06 178 ALA A N 1
ATOM 1349 C CA . ALA A 1 178 ? 7.681 -5.783 -16.410 1.00 87.06 178 ALA A CA 1
ATOM 1350 C C . ALA A 1 178 ? 8.187 -6.342 -17.742 1.00 87.06 178 ALA A C 1
ATOM 1352 O O . ALA A 1 178 ? 7.705 -5.914 -18.783 1.00 87.06 178 ALA A O 1
ATOM 1353 N N . ALA A 1 179 ? 9.095 -7.319 -17.730 1.00 86.69 179 ALA A N 1
ATOM 1354 C CA . ALA A 1 179 ? 9.574 -7.959 -18.956 1.00 86.69 179 ALA A CA 1
ATOM 1355 C C . ALA A 1 179 ? 8.484 -8.774 -19.685 1.00 86.69 179 ALA A C 1
ATOM 1357 O O . ALA A 1 179 ? 8.625 -9.080 -20.871 1.00 86.69 179 ALA A O 1
ATOM 1358 N N . GLU A 1 180 ? 7.402 -9.137 -18.991 1.00 84.25 180 GLU A N 1
ATOM 1359 C CA . GLU A 1 180 ? 6.239 -9.816 -19.575 1.00 84.25 180 GLU A CA 1
ATOM 1360 C C . GLU A 1 180 ? 5.262 -8.836 -20.247 1.00 84.25 180 GLU A C 1
ATOM 1362 O O . GLU A 1 180 ? 4.435 -9.248 -21.064 1.00 84.25 180 GLU A O 1
ATOM 1367 N N . LEU A 1 181 ? 5.380 -7.539 -19.945 1.00 81.69 181 LEU A N 1
ATOM 1368 C CA . LEU A 1 181 ? 4.573 -6.469 -20.521 1.00 81.69 181 LEU A CA 1
ATOM 1369 C C . LEU A 1 181 ? 5.176 -6.066 -21.874 1.00 81.69 181 LEU A C 1
ATOM 1371 O O . LEU A 1 181 ? 6.276 -5.521 -21.930 1.00 81.69 181 LEU A O 1
ATOM 1375 N N . ARG A 1 182 ? 4.473 -6.370 -22.967 1.00 62.06 182 ARG A N 1
ATOM 1376 C CA . ARG A 1 182 ? 4.874 -6.020 -24.339 1.00 62.06 182 ARG A CA 1
ATOM 1377 C C . ARG A 1 182 ? 4.089 -4.836 -24.871 1.00 62.06 182 ARG A C 1
ATOM 1379 O O . ARG A 1 182 ? 2.858 -4.821 -24.655 1.00 62.06 182 ARG A O 1
#

pLDDT: mean 94.72, std 3.61, range [62.06, 98.31]

Organism: Saccharopolyspora hirsuta (NCBI:txid1837)

Radius of gyration: 16.96 Å; chains: 1; bounding box: 38×34×47 Å

Secondary structure (DSSP, 8-state):
-EE-HHHHHT---TT--EEEEEEE-TT-HHHHHHHHHHHHHTTS-EEEEEE-TTSSS-SSEEEEEEEETTS-TT--EEEEEEEGGGTT-TTTTTT-GGG------HHHHHHHHHHHHHHHHHTT-HHHHHHHHHHHHHHHTPPP--S-HHHHHHHHHHHHHHH-GGGHHHHHHHHHHHHT--

Foldseek 3Di:
DAWDDCVRVVNDDPLAETEEEAEDAQQCQVVCVVCVQVVVVVVAAWLDKDWDQQQQQPRAWIWIWTDGPPDPPSHIYTYIYGHPVCGPVPCRSNVPPRRGDDPDDLLVQLLVLLSVLLVCLVVVNNVSSVVSLCVSCVSLVHDQPDDDSLVSSLVSLVSSCVVPVSCVVVSVSSNVSSVVRD

Sequence (182 aa):
MSLIGSLGAGTADEHSDIDLAWVVPDGTVAQCVERLPGLLGSVAEVASVRSSPEFQRSTVRRLIFARFRGVPLFWRLDLAIWAASRAFDETADVDNPDARGTEWSLPESAAMNAIGACKSVLRGQFENADGLLSRGFQRIGAPDPGGDWHDRFAELVRAVAERDPGLTELSREIVGLAAELR

InterPro domains:
  IPR043519 Nucleotidyltransferase superfamily [G3DSA:3.30.460.10] (1-102)
  IPR043519 Nucleotidyltransferase superfamily [SSF81301] (3-28)